Protein AF-A0A3D2LZL1-F1 (afdb_monomer_lite)

Foldseek 3Di:
DPPPVVVVVVVVVVVVVVVVVVVVPPPQPPAAEDEPVVVVVCVVVVQWDDWDDDPQKIWGAGPVGGIHIYGHDPDDDD

Secondary structure (DSSP, 8-state):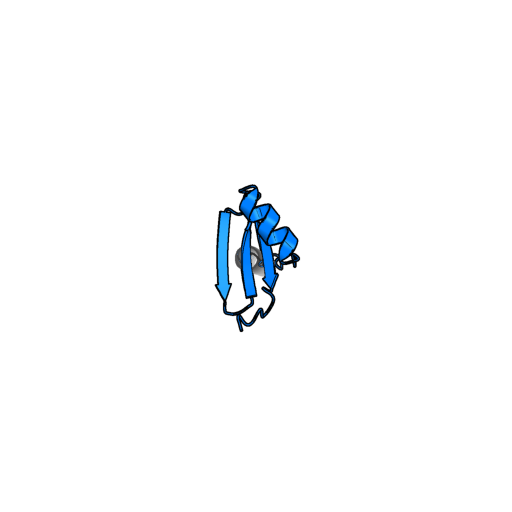
--SHHHHHHHHHHHHHHHHHHHHHS---PPPEE--HHHHHHHHHTT-EEEEEEETTEEEEEETTS-EEEEE-------

Radius of gyration: 22.73 Å; chains: 1; bounding box: 42×26×69 Å

pLDDT: mean 85.04, std 11.38, range [53.69, 95.44]

Sequence (78 aa):
MNDMAKNLILWLIIAAVLVTVMNNFSSPTEPQTLNYSDFIEQVKEGRVERVTVDGYVITGKRSDGENFKTIRPAIQDN

Structure (mmCIF, N/CA/C/O backbone):
data_AF-A0A3D2LZL1-F1
#
_entry.id   AF-A0A3D2LZL1-F1
#
loop_
_atom_site.group_PDB
_atom_site.id
_atom_site.type_symbol
_atom_site.label_atom_id
_atom_site.label_alt_id
_atom_site.label_comp_id
_atom_site.label_asym_id
_atom_site.label_entity_id
_atom_site.label_seq_id
_atom_site.pdbx_PDB_ins_code
_atom_site.Cartn_x
_atom_site.Cartn_y
_atom_site.Cartn_z
_atom_site.occupancy
_atom_site.B_iso_or_equiv
_atom_site.auth_seq_id
_atom_site.auth_comp_id
_atom_site.auth_asym_id
_atom_site.auth_atom_id
_atom_site.pdbx_PDB_model_num
ATOM 1 N N . MET A 1 1 ? 28.718 3.773 -43.819 1.00 60.00 1 MET A N 1
ATOM 2 C CA . MET A 1 1 ? 27.561 4.100 -42.956 1.00 60.00 1 MET A CA 1
ATOM 3 C C . MET A 1 1 ? 26.316 3.464 -43.559 1.00 60.00 1 MET A C 1
ATOM 5 O O . MET A 1 1 ? 25.666 4.127 -44.347 1.00 60.00 1 MET A O 1
ATOM 9 N N . ASN A 1 2 ? 26.010 2.188 -43.299 1.00 60.84 2 ASN A N 1
ATOM 10 C CA . ASN A 1 2 ? 24.672 1.695 -43.671 1.00 60.84 2 ASN A CA 1
ATOM 11 C C . ASN A 1 2 ? 24.189 0.451 -42.915 1.00 60.84 2 ASN A C 1
ATOM 13 O O . ASN A 1 2 ? 22.984 0.279 -42.805 1.00 60.84 2 ASN A O 1
ATOM 17 N N . ASP A 1 3 ? 25.080 -0.348 -42.316 1.00 64.19 3 ASP A N 1
ATOM 18 C CA . ASP A 1 3 ? 24.638 -1.563 -41.605 1.00 64.19 3 ASP A CA 1
ATOM 19 C C . ASP A 1 3 ? 24.811 -1.473 -40.084 1.00 64.19 3 ASP A C 1
ATOM 21 O O . ASP A 1 3 ? 23.885 -1.776 -39.335 1.00 64.19 3 ASP A O 1
ATOM 25 N N . MET A 1 4 ? 25.938 -0.939 -39.595 1.00 70.25 4 MET A N 1
ATOM 26 C CA . MET A 1 4 ? 26.174 -0.814 -38.146 1.00 70.25 4 MET A CA 1
ATOM 27 C C . MET A 1 4 ? 25.236 0.194 -37.462 1.00 70.25 4 MET A C 1
ATOM 29 O O . MET A 1 4 ? 24.687 -0.093 -36.403 1.00 70.25 4 MET A O 1
ATOM 33 N N . ALA A 1 5 ? 24.992 1.353 -38.085 1.00 71.88 5 ALA A N 1
ATOM 34 C CA . ALA A 1 5 ? 24.061 2.355 -37.555 1.00 71.88 5 ALA A CA 1
ATOM 35 C C . ALA A 1 5 ? 22.597 1.879 -37.608 1.00 71.88 5 ALA A C 1
ATOM 37 O O . ALA A 1 5 ? 21.795 2.218 -36.743 1.00 71.88 5 ALA A O 1
ATOM 38 N N . LYS A 1 6 ? 22.258 1.049 -38.600 1.00 73.88 6 LYS A N 1
ATOM 39 C CA . LYS A 1 6 ? 20.916 0.490 -38.786 1.00 73.88 6 LYS A CA 1
ATOM 40 C C . LYS A 1 6 ? 20.599 -0.553 -37.717 1.00 73.88 6 LYS A C 1
ATOM 42 O O . LYS A 1 6 ? 19.513 -0.543 -37.145 1.00 73.88 6 LYS A O 1
ATOM 47 N N . ASN A 1 7 ? 21.586 -1.385 -37.386 1.00 83.12 7 ASN A N 1
ATOM 48 C CA . ASN A 1 7 ? 21.468 -2.341 -36.293 1.00 83.12 7 ASN A CA 1
ATOM 49 C C . ASN A 1 7 ? 21.409 -1.631 -34.934 1.00 83.12 7 ASN A C 1
ATOM 51 O O . ASN A 1 7 ? 20.630 -2.015 -34.071 1.00 83.12 7 ASN A O 1
ATOM 55 N N . LEU A 1 8 ? 22.175 -0.549 -34.761 1.00 87.69 8 LEU A N 1
ATOM 56 C CA . LEU A 1 8 ? 22.143 0.257 -33.541 1.00 87.69 8 LEU A CA 1
ATOM 57 C C . LEU A 1 8 ? 20.755 0.865 -33.283 1.00 87.69 8 LEU A C 1
ATOM 59 O O . LEU A 1 8 ? 20.272 0.821 -32.157 1.00 87.69 8 LEU A O 1
ATOM 63 N N . ILE A 1 9 ? 20.085 1.373 -34.320 1.00 90.25 9 ILE A N 1
ATOM 64 C CA . ILE A 1 9 ? 18.716 1.902 -34.201 1.00 90.25 9 ILE A CA 1
ATOM 65 C C . ILE A 1 9 ? 17.730 0.799 -33.796 1.00 90.25 9 ILE A C 1
ATOM 67 O O . ILE A 1 9 ? 16.897 1.020 -32.920 1.00 90.25 9 ILE A O 1
ATOM 71 N N . LEU A 1 10 ? 17.844 -0.399 -34.379 1.00 89.81 10 LEU A N 1
ATOM 72 C CA . LEU A 1 10 ? 17.014 -1.544 -33.994 1.00 89.81 10 LEU A CA 1
ATOM 73 C C . LEU A 1 10 ? 17.217 -1.915 -32.518 1.00 89.81 10 LEU A C 1
ATOM 75 O O . LEU A 1 10 ? 16.244 -2.092 -31.786 1.00 89.81 10 LEU A O 1
ATOM 79 N N . TRP A 1 11 ? 18.470 -1.971 -32.065 1.00 92.44 11 TRP A N 1
ATOM 80 C CA . TRP A 1 11 ? 18.803 -2.224 -30.664 1.00 92.44 11 TRP A CA 1
ATOM 81 C C . TRP A 1 11 ? 18.217 -1.172 -29.716 1.00 92.44 11 TRP A C 1
ATOM 83 O O . TRP A 1 11 ? 17.702 -1.533 -28.659 1.00 92.44 11 TRP A O 1
ATOM 93 N N . LEU A 1 12 ? 18.232 0.108 -30.098 1.00 93.19 12 LEU A N 1
ATOM 94 C CA . LEU A 1 12 ? 17.635 1.184 -29.300 1.00 93.19 12 LEU A CA 1
ATOM 95 C C . LEU A 1 12 ? 16.110 1.057 -29.192 1.00 93.19 12 LEU A C 1
ATOM 97 O O . LEU A 1 12 ? 15.559 1.282 -28.116 1.00 93.19 12 LEU A O 1
ATOM 101 N N . ILE A 1 13 ? 15.431 0.653 -30.269 1.00 94.12 13 ILE A N 1
ATOM 102 C CA . ILE A 1 13 ? 13.981 0.403 -30.248 1.00 94.12 13 ILE A CA 1
ATOM 103 C C . ILE A 1 13 ? 13.658 -0.763 -29.307 1.00 94.12 13 ILE A C 1
ATOM 105 O O . ILE A 1 13 ? 12.764 -0.643 -28.473 1.00 94.12 13 ILE A O 1
ATOM 109 N N . ILE A 1 14 ? 14.410 -1.866 -29.391 1.00 93.56 14 ILE A N 1
ATOM 110 C CA . ILE A 1 14 ? 14.233 -3.025 -28.501 1.00 93.56 14 ILE A CA 1
ATOM 111 C C . ILE A 1 14 ? 14.433 -2.612 -27.037 1.00 93.56 14 ILE A C 1
ATOM 113 O O . ILE A 1 14 ? 13.598 -2.930 -26.192 1.00 93.56 14 ILE A O 1
ATOM 117 N N . ALA A 1 15 ? 15.496 -1.860 -26.734 1.00 93.88 15 ALA A N 1
ATOM 118 C CA . ALA A 1 15 ? 15.758 -1.362 -25.386 1.00 93.88 15 ALA A CA 1
ATOM 119 C C . ALA A 1 15 ? 14.627 -0.453 -24.871 1.00 93.88 15 ALA A C 1
ATOM 121 O O . ALA A 1 15 ? 14.176 -0.619 -23.739 1.00 93.88 15 ALA A O 1
ATOM 122 N N . ALA A 1 16 ? 14.118 0.461 -25.703 1.00 92.25 16 ALA A N 1
ATOM 123 C CA . ALA A 1 16 ? 13.014 1.349 -25.337 1.00 92.25 16 ALA A CA 1
ATOM 124 C C . ALA A 1 16 ? 11.710 0.581 -25.048 1.00 92.25 16 ALA A C 1
ATOM 126 O O . ALA A 1 16 ? 11.015 0.878 -24.072 1.00 92.25 16 ALA A O 1
ATOM 127 N N . VAL A 1 17 ? 11.395 -0.440 -25.854 1.00 92.44 17 VAL A N 1
ATOM 128 C CA . VAL A 1 17 ? 10.230 -1.310 -25.627 1.00 92.44 17 VAL A CA 1
ATOM 129 C C . VAL A 1 17 ? 10.395 -2.100 -24.329 1.00 92.44 17 VAL A C 1
ATOM 131 O O . VAL A 1 17 ? 9.462 -2.133 -23.531 1.00 92.44 17 VAL A O 1
ATOM 134 N N . LEU A 1 18 ? 11.577 -2.670 -24.068 1.00 90.88 18 LEU A N 1
ATOM 135 C CA . LEU A 1 18 ? 11.856 -3.393 -22.822 1.00 90.88 18 LEU A CA 1
ATOM 136 C C . LEU A 1 18 ? 11.698 -2.500 -21.584 1.00 90.88 18 LEU A C 1
ATOM 138 O O . LEU A 1 18 ? 11.044 -2.916 -20.631 1.00 90.88 18 LEU A O 1
ATOM 142 N N . VAL A 1 19 ? 12.214 -1.266 -21.607 1.00 88.00 19 VAL A N 1
ATOM 143 C CA . VAL A 1 19 ? 12.021 -0.292 -20.513 1.00 88.00 19 VAL A CA 1
ATOM 144 C C . VAL A 1 19 ? 10.540 0.036 -20.320 1.00 88.00 19 VAL A C 1
ATOM 146 O O . VAL A 1 19 ? 10.070 0.103 -19.190 1.00 88.00 19 VAL A O 1
ATOM 149 N N . THR A 1 20 ? 9.784 0.192 -21.408 1.00 85.25 20 THR A N 1
ATOM 150 C CA . THR A 1 20 ? 8.345 0.504 -21.344 1.00 85.25 20 THR A CA 1
ATOM 151 C C . THR A 1 20 ? 7.537 -0.652 -20.756 1.00 85.25 20 THR A C 1
ATOM 153 O O . THR A 1 20 ? 6.678 -0.432 -19.904 1.00 85.25 20 THR A O 1
ATOM 156 N N . VAL A 1 21 ? 7.835 -1.890 -21.162 1.00 83.75 21 VAL A N 1
ATOM 157 C CA . VAL A 1 21 ? 7.213 -3.097 -20.600 1.00 83.75 21 VAL A CA 1
ATOM 158 C C . VAL A 1 21 ? 7.570 -3.238 -19.123 1.00 83.75 21 VAL A C 1
ATOM 160 O O . VAL A 1 21 ? 6.685 -3.487 -18.312 1.00 83.75 21 VAL A O 1
ATOM 163 N N . MET A 1 22 ? 8.833 -3.016 -18.753 1.00 79.38 22 MET A N 1
ATOM 164 C CA . MET A 1 22 ? 9.295 -3.119 -17.367 1.00 79.38 22 MET A CA 1
ATOM 165 C C . MET A 1 22 ? 8.710 -2.016 -16.468 1.00 79.38 22 MET A C 1
ATOM 167 O O . MET A 1 22 ? 8.356 -2.301 -15.332 1.00 79.38 22 MET A O 1
ATOM 171 N N . ASN A 1 23 ? 8.512 -0.795 -16.979 1.00 75.25 23 ASN A N 1
ATOM 172 C CA . ASN A 1 23 ? 7.819 0.285 -16.262 1.00 75.25 23 ASN A CA 1
ATOM 173 C C . ASN A 1 23 ? 6.310 0.043 -16.108 1.00 75.25 23 ASN A C 1
ATOM 175 O O . ASN A 1 23 ? 5.683 0.645 -15.238 1.00 75.25 23 ASN A O 1
ATOM 179 N N . ASN A 1 24 ? 5.703 -0.794 -16.957 1.00 72.88 24 ASN A N 1
ATOM 180 C CA . ASN A 1 24 ? 4.286 -1.133 -16.834 1.00 72.88 24 ASN A CA 1
ATOM 181 C C . ASN A 1 24 ? 4.021 -2.125 -15.691 1.00 72.88 24 ASN A C 1
ATOM 183 O O . ASN A 1 24 ? 2.909 -2.163 -15.161 1.00 72.88 24 ASN A O 1
ATOM 187 N N . PHE A 1 25 ? 5.048 -2.856 -15.244 1.00 67.94 25 PHE A N 1
ATOM 188 C CA . PHE A 1 25 ? 5.020 -3.527 -13.950 1.00 67.94 25 PHE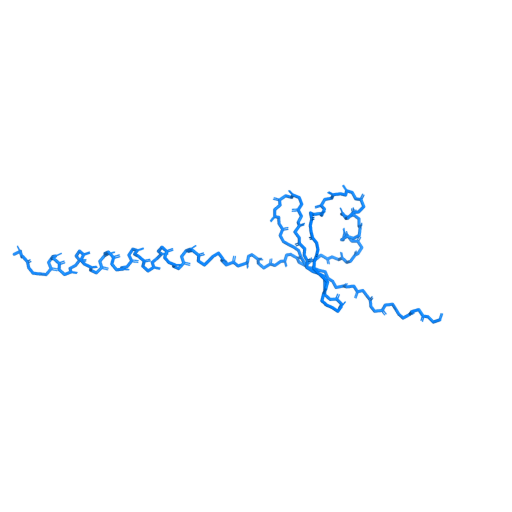 A CA 1
ATOM 189 C C . PHE A 1 25 ? 5.078 -2.453 -12.869 1.00 67.94 25 PHE A C 1
ATOM 191 O O . PHE A 1 25 ? 6.141 -2.076 -12.385 1.00 67.94 25 PHE A O 1
ATOM 198 N N . SER A 1 26 ? 3.908 -1.927 -12.512 1.00 61.50 26 SER A N 1
ATOM 199 C CA . SER A 1 26 ? 3.753 -1.118 -11.311 1.00 61.50 26 SER A CA 1
ATOM 200 C C . SER A 1 26 ? 4.205 -1.987 -10.142 1.00 61.50 26 SER A C 1
ATOM 202 O O . SER A 1 26 ? 3.470 -2.884 -9.728 1.00 61.50 26 SER A O 1
ATOM 204 N N . SER A 1 27 ? 5.435 -1.782 -9.662 1.00 59.44 27 SER A N 1
ATOM 205 C CA . SER A 1 27 ? 5.906 -2.389 -8.422 1.00 59.44 27 SER A CA 1
ATOM 206 C C . SER A 1 27 ? 4.863 -2.056 -7.363 1.00 59.44 27 SER A C 1
ATOM 208 O O . SER A 1 27 ? 4.622 -0.866 -7.138 1.00 59.44 27 SER A O 1
ATOM 210 N N . PRO A 1 28 ? 4.181 -3.044 -6.759 1.00 62.22 28 PRO A N 1
ATOM 211 C CA . PRO A 1 28 ? 3.265 -2.742 -5.679 1.00 62.22 28 PRO A CA 1
ATOM 212 C C . PRO A 1 28 ? 4.090 -2.049 -4.599 1.00 62.22 28 PRO A C 1
ATOM 214 O O . PRO A 1 28 ? 4.999 -2.661 -4.037 1.00 62.22 28 PRO A O 1
ATOM 217 N N . THR A 1 29 ? 3.821 -0.760 -4.366 1.00 66.56 29 THR A N 1
ATOM 218 C CA . THR A 1 29 ? 4.360 -0.042 -3.212 1.00 66.56 29 THR A CA 1
ATOM 219 C C . THR A 1 29 ? 4.112 -0.931 -2.011 1.00 66.56 29 THR A C 1
ATOM 221 O O . THR A 1 29 ? 2.966 -1.332 -1.775 1.00 66.56 29 THR A O 1
ATOM 224 N N . GLU A 1 30 ? 5.189 -1.304 -1.322 1.00 71.88 30 GLU A N 1
ATOM 225 C CA . GLU A 1 30 ? 5.094 -2.200 -0.184 1.00 71.88 30 GLU A CA 1
ATOM 226 C C . GLU A 1 30 ? 4.088 -1.585 0.804 1.00 71.88 30 GLU A C 1
ATOM 228 O O . GLU A 1 30 ? 4.243 -0.416 1.173 1.00 71.88 30 GLU A O 1
ATOM 233 N N . PRO A 1 31 ? 2.995 -2.291 1.148 1.00 74.88 31 PRO A N 1
ATOM 234 C CA . PRO A 1 31 ? 1.930 -1.692 1.936 1.00 74.88 31 PRO A CA 1
ATOM 235 C C . PRO A 1 31 ? 2.486 -1.206 3.271 1.00 74.88 31 PRO A C 1
ATOM 237 O O . PRO A 1 31 ? 3.153 -1.973 3.972 1.00 74.88 31 PRO A O 1
ATOM 240 N N . GLN A 1 32 ? 2.184 0.037 3.654 1.00 83.44 32 GLN A N 1
ATOM 241 C CA . GLN A 1 32 ? 2.636 0.540 4.950 1.00 83.44 32 GLN A CA 1
ATOM 242 C C . GLN A 1 32 ? 2.070 -0.355 6.059 1.00 83.44 32 GLN A C 1
ATOM 244 O O . GLN A 1 32 ? 0.873 -0.667 6.065 1.00 83.44 32 GLN A O 1
ATOM 249 N N . THR A 1 33 ? 2.919 -0.787 6.990 1.00 88.94 33 THR A N 1
ATOM 250 C CA . THR A 1 33 ? 2.442 -1.565 8.135 1.00 88.94 33 THR A CA 1
ATOM 251 C C . THR A 1 33 ? 1.819 -0.613 9.148 1.00 88.94 33 THR A C 1
ATOM 253 O O . THR A 1 33 ? 2.481 0.294 9.643 1.00 88.94 33 THR A O 1
ATOM 256 N N . LEU A 1 34 ? 0.537 -0.814 9.429 1.00 90.75 34 LEU A N 1
ATOM 257 C CA . LEU A 1 34 ? -0.279 0.003 10.317 1.00 90.75 34 LEU A CA 1
ATOM 258 C C . LEU A 1 34 ? -0.664 -0.814 11.554 1.00 90.75 34 LEU A C 1
ATOM 260 O O . LEU A 1 34 ? -1.011 -1.996 11.440 1.00 90.75 34 LEU A O 1
ATOM 264 N N . ASN A 1 35 ? -0.664 -0.190 12.733 1.00 92.50 35 ASN A N 1
ATOM 265 C CA . ASN A 1 35 ? -1.215 -0.835 13.922 1.00 92.50 35 ASN A CA 1
ATOM 266 C C . ASN A 1 35 ? -2.716 -1.079 13.754 1.00 92.50 35 ASN A C 1
ATOM 268 O O . ASN A 1 35 ? -3.427 -0.310 13.107 1.00 92.50 35 ASN A O 1
ATOM 272 N N . TYR A 1 36 ? -3.215 -2.144 14.378 1.00 91.50 36 TYR A N 1
ATOM 273 C CA . TYR A 1 36 ? -4.629 -2.494 14.278 1.00 91.50 36 TYR A CA 1
ATOM 274 C C . TYR A 1 36 ? -5.548 -1.421 14.887 1.00 91.50 36 TYR A C 1
ATOM 276 O O . TYR A 1 36 ? -6.613 -1.152 14.343 1.00 91.50 36 TYR A O 1
ATOM 284 N N . SER A 1 37 ? -5.132 -0.768 15.979 1.00 92.62 37 SER A N 1
ATOM 285 C CA . SER A 1 37 ? -5.862 0.362 16.574 1.00 92.62 37 SER A CA 1
ATOM 286 C C . SER A 1 37 ? -6.043 1.509 15.581 1.00 92.62 37 SER A C 1
ATOM 288 O O . SER A 1 37 ? -7.160 1.979 15.377 1.00 92.62 37 SER A O 1
ATOM 290 N N . ASP A 1 38 ? -4.953 1.894 14.922 1.00 92.94 38 ASP A N 1
ATOM 291 C CA . ASP A 1 38 ? -4.900 3.040 14.015 1.00 92.94 38 ASP A CA 1
ATOM 292 C C . ASP A 1 38 ? -5.693 2.736 12.738 1.00 92.94 38 ASP A C 1
ATOM 294 O O . ASP A 1 38 ? -6.380 3.597 12.194 1.00 92.94 38 ASP A O 1
ATOM 298 N N . PHE A 1 39 ? -5.665 1.477 12.285 1.00 94.00 39 PHE A N 1
ATOM 299 C CA . PHE A 1 39 ? -6.553 0.985 11.234 1.00 94.00 39 PHE A CA 1
ATOM 300 C C . PHE A 1 39 ? -8.027 1.190 11.602 1.00 94.00 39 PHE A C 1
ATOM 302 O O . PHE A 1 39 ? -8.783 1.755 10.814 1.00 94.00 39 PHE A O 1
ATOM 309 N N . ILE A 1 40 ? -8.442 0.755 12.795 1.00 93.50 40 ILE A N 1
ATOM 310 C CA . ILE A 1 40 ? -9.834 0.884 13.244 1.00 93.50 40 ILE A CA 1
ATOM 311 C C . ILE A 1 40 ? -10.250 2.355 13.363 1.00 93.50 40 ILE A C 1
ATOM 313 O O . ILE A 1 40 ? -11.387 2.688 13.028 1.00 93.50 40 ILE A O 1
ATOM 317 N N . GLU A 1 41 ? -9.354 3.235 13.805 1.00 95.31 41 GLU A N 1
ATOM 318 C CA . GLU A 1 41 ? -9.596 4.681 13.834 1.00 95.31 41 GLU A CA 1
ATOM 319 C C . GLU A 1 41 ? -9.836 5.234 12.420 1.00 95.31 41 GLU A C 1
ATOM 321 O O . GLU A 1 41 ? -10.887 5.816 12.155 1.00 95.31 41 GLU A O 1
ATOM 326 N N . GLN A 1 42 ? -8.952 4.913 11.470 1.00 93.19 42 GLN A N 1
ATOM 327 C CA . GLN A 1 42 ? -9.085 5.334 10.070 1.00 93.19 42 GLN A CA 1
ATOM 328 C C . GLN A 1 42 ? -10.366 4.817 9.404 1.00 93.19 42 GLN A C 1
ATOM 330 O O . GLN A 1 42 ? -10.960 5.524 8.588 1.00 93.19 42 GLN A O 1
ATOM 335 N N . VAL A 1 43 ? -10.808 3.601 9.742 1.00 93.81 43 VAL A N 1
ATOM 336 C CA . VAL A 1 43 ? -12.094 3.057 9.277 1.00 93.81 43 VAL A CA 1
ATOM 337 C C . VAL A 1 43 ? -13.258 3.874 9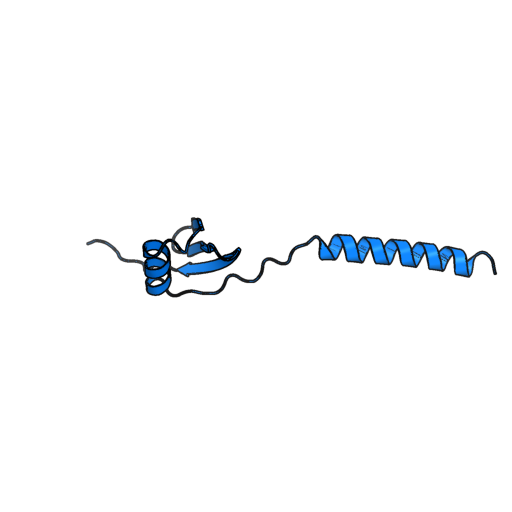.835 1.00 93.81 43 VAL A C 1
ATOM 339 O O . VAL A 1 43 ? -14.156 4.240 9.078 1.00 93.81 43 VAL A O 1
ATOM 342 N N . LYS A 1 44 ? -13.244 4.193 11.135 1.00 94.31 44 LYS A N 1
ATOM 343 C CA . LYS A 1 44 ? -14.296 5.000 11.782 1.00 94.31 44 LYS A CA 1
ATOM 344 C C . LYS A 1 44 ? -14.384 6.410 11.206 1.00 94.31 44 LYS A C 1
ATOM 346 O O . LYS A 1 44 ? -15.476 6.957 11.100 1.00 94.31 44 LYS A O 1
ATOM 351 N N . GLU A 1 45 ? -13.252 6.978 10.817 1.00 95.44 45 GLU A N 1
ATOM 352 C CA . GLU A 1 45 ? -13.165 8.306 10.207 1.00 95.44 45 GLU A CA 1
ATOM 353 C C . GLU A 1 45 ? -13.427 8.297 8.691 1.00 95.44 45 GLU A C 1
ATOM 355 O O . GLU A 1 45 ? -13.356 9.343 8.049 1.00 95.44 45 GLU A O 1
ATOM 360 N N . GLY A 1 46 ? -13.727 7.135 8.096 1.00 93.69 46 GLY A N 1
ATOM 361 C CA . GLY A 1 46 ? -14.063 7.013 6.675 1.00 93.69 46 GLY A CA 1
ATOM 362 C C . GLY A 1 46 ? -12.876 7.174 5.719 1.00 93.69 46 GLY A C 1
ATOM 363 O O . GLY A 1 46 ? -13.080 7.397 4.528 1.00 93.69 46 GLY A O 1
ATOM 364 N N . ARG A 1 47 ? -11.633 7.048 6.206 1.00 93.81 47 ARG A N 1
ATOM 365 C CA . ARG A 1 47 ? -10.402 7.176 5.398 1.00 93.81 47 ARG A CA 1
ATOM 366 C C . ARG A 1 47 ? -10.004 5.893 4.659 1.00 93.81 47 ARG A C 1
ATOM 368 O O . ARG A 1 47 ? -8.986 5.868 3.970 1.00 93.81 47 ARG A O 1
ATOM 375 N N . VAL A 1 48 ? -10.780 4.818 4.795 1.00 94.62 48 VAL A N 1
ATOM 376 C CA . VAL A 1 48 ? -10.520 3.513 4.170 1.00 94.62 48 VAL A CA 1
ATOM 377 C C . VAL A 1 48 ? -11.532 3.258 3.055 1.00 94.62 48 VAL A C 1
ATOM 379 O O . VAL A 1 48 ? -12.731 3.203 3.305 1.00 94.62 48 VAL A O 1
ATOM 382 N N . GLU A 1 49 ? -11.042 3.081 1.825 1.00 94.25 49 GLU A N 1
ATOM 383 C CA . GLU A 1 49 ? -11.866 2.854 0.628 1.00 94.25 49 GLU A CA 1
ATOM 384 C C . GLU A 1 49 ? -12.257 1.374 0.494 1.00 94.25 49 GLU A C 1
ATOM 386 O O . GLU A 1 49 ? -13.408 1.035 0.219 1.00 94.25 49 GLU A O 1
ATOM 391 N N . ARG A 1 50 ? -11.288 0.470 0.682 1.00 92.44 50 ARG A N 1
ATOM 392 C CA . ARG A 1 50 ? -11.489 -0.981 0.570 1.00 92.44 50 ARG A CA 1
ATOM 393 C C . ARG A 1 50 ? -10.524 -1.737 1.469 1.00 92.44 50 ARG A C 1
ATOM 395 O O . ARG A 1 50 ? -9.373 -1.337 1.628 1.00 92.44 50 ARG A O 1
ATOM 402 N N . VAL A 1 51 ? -10.978 -2.884 1.968 1.00 94.19 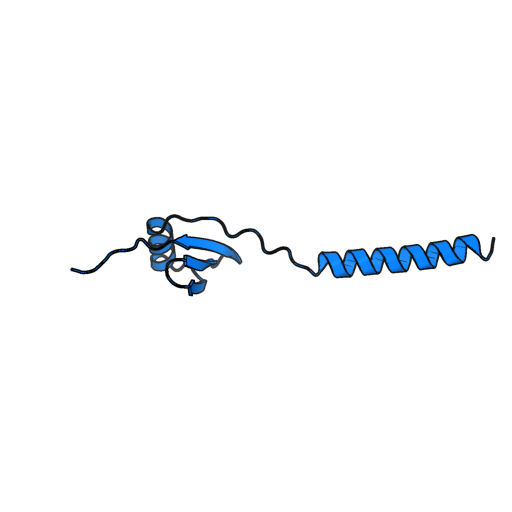51 VAL A N 1
ATOM 403 C CA . VAL A 1 51 ? -10.160 -3.854 2.703 1.00 94.19 51 VAL A CA 1
ATOM 404 C C . VAL A 1 51 ? -10.308 -5.257 2.119 1.00 94.19 51 VAL A C 1
ATOM 406 O O . VAL A 1 51 ? -11.361 -5.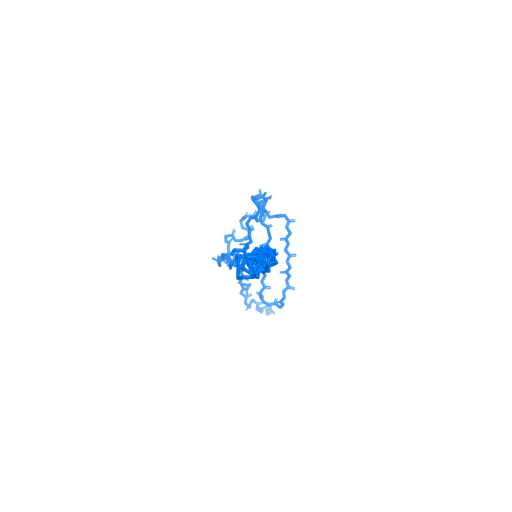615 1.595 1.00 94.19 51 VAL A O 1
ATOM 409 N N . THR A 1 52 ? -9.246 -6.043 2.230 1.00 94.00 52 THR A N 1
ATOM 410 C CA . THR A 1 52 ? -9.188 -7.484 1.985 1.00 94.00 52 THR A CA 1
ATOM 411 C C . THR A 1 52 ? -8.698 -8.141 3.268 1.00 94.00 52 THR A C 1
ATOM 413 O O . THR A 1 52 ? -7.712 -7.701 3.857 1.00 94.00 52 THR A O 1
ATOM 416 N N . VAL A 1 53 ? -9.401 -9.175 3.721 1.00 92.62 53 VAL A N 1
ATOM 417 C CA . VAL A 1 53 ? -9.084 -9.885 4.963 1.00 92.62 53 VAL A CA 1
ATOM 418 C C . VAL A 1 53 ? -8.653 -11.301 4.611 1.00 92.62 53 VAL A C 1
ATOM 420 O O . VAL A 1 53 ? -9.442 -12.060 4.055 1.00 92.62 53 VAL A O 1
ATOM 423 N N . ASP A 1 54 ? -7.414 -11.643 4.949 1.00 91.38 54 ASP A N 1
ATOM 424 C CA . ASP A 1 54 ? -6.820 -12.965 4.767 1.00 91.38 54 ASP A CA 1
ATOM 425 C C . ASP A 1 54 ? -6.360 -13.511 6.127 1.00 91.38 54 ASP A C 1
ATOM 427 O O . ASP A 1 54 ? -5.283 -13.194 6.646 1.00 91.38 54 ASP A O 1
ATOM 431 N N . GLY A 1 55 ? -7.246 -14.275 6.769 1.00 89.81 55 GLY A N 1
ATOM 432 C CA . GLY A 1 55 ? -7.034 -14.792 8.119 1.00 89.81 55 GLY A CA 1
ATOM 433 C C . GLY A 1 55 ? -6.854 -13.671 9.147 1.00 89.81 55 GLY A C 1
ATOM 434 O O . GLY A 1 55 ? -7.818 -13.005 9.530 1.00 89.81 55 GLY A O 1
ATOM 435 N N . TYR A 1 56 ? -5.619 -13.487 9.624 1.00 89.81 56 TYR A N 1
ATOM 436 C CA . TYR A 1 56 ? -5.257 -12.405 10.547 1.00 89.81 56 TYR A CA 1
ATOM 437 C C . TYR A 1 56 ? -4.694 -11.166 9.850 1.00 89.81 56 TYR A C 1
ATOM 439 O O . TYR A 1 56 ? -4.611 -10.107 10.469 1.00 89.81 56 TYR A O 1
ATOM 447 N N . VAL A 1 57 ? -4.299 -11.282 8.585 1.00 92.44 57 VAL A N 1
ATOM 448 C CA . VAL A 1 57 ? -3.729 -10.179 7.818 1.00 92.44 57 VAL A CA 1
ATOM 449 C C . VAL A 1 57 ? -4.860 -9.417 7.145 1.00 92.44 57 VAL A C 1
ATOM 451 O O . VAL A 1 57 ? -5.712 -9.992 6.476 1.00 92.44 57 VAL A O 1
ATOM 454 N N . ILE A 1 58 ? -4.861 -8.104 7.313 1.00 93.31 58 ILE A N 1
ATOM 455 C CA . ILE A 1 58 ? -5.782 -7.202 6.632 1.00 93.31 58 ILE A CA 1
ATOM 456 C C . ILE A 1 58 ? -4.937 -6.310 5.737 1.00 93.31 58 ILE A C 1
ATOM 458 O O . ILE A 1 58 ? -4.024 -5.637 6.210 1.00 93.31 58 ILE A O 1
ATOM 462 N N . THR A 1 59 ? -5.236 -6.296 4.447 1.00 93.62 59 THR A N 1
ATOM 463 C CA . THR A 1 59 ? -4.672 -5.335 3.497 1.00 93.62 59 THR A CA 1
ATOM 464 C C . THR A 1 59 ? -5.773 -4.417 3.007 1.00 93.62 59 THR A C 1
ATOM 466 O O . THR A 1 59 ? -6.945 -4.787 2.980 1.00 93.62 59 THR A O 1
ATOM 469 N N . GLY A 1 60 ? -5.440 -3.191 2.640 1.00 92.00 60 GLY A N 1
ATOM 470 C CA . GLY A 1 60 ? -6.457 -2.256 2.189 1.00 92.00 60 GLY A CA 1
ATOM 471 C C . GLY A 1 60 ? -5.887 -1.060 1.465 1.00 92.00 60 GLY A C 1
ATOM 472 O O . GLY A 1 60 ? -4.673 -0.869 1.408 1.00 92.00 60 GLY A O 1
ATOM 473 N N . LYS A 1 61 ? -6.804 -0.271 0.917 1.00 92.38 61 LYS A N 1
ATOM 474 C CA . LYS A 1 61 ? -6.529 0.974 0.215 1.00 92.38 61 LYS A CA 1
ATOM 475 C C . LYS A 1 61 ? -7.241 2.115 0.932 1.00 92.38 61 LYS A C 1
ATOM 477 O O . LYS A 1 61 ? -8.430 2.009 1.254 1.00 92.38 61 LYS A O 1
ATOM 482 N N . ARG A 1 62 ? -6.503 3.181 1.212 1.00 91.06 62 ARG A N 1
ATOM 483 C CA . ARG A 1 62 ? -7.013 4.425 1.790 1.00 91.06 62 ARG A CA 1
ATOM 484 C C . ARG A 1 62 ? -7.639 5.313 0.719 1.00 91.06 62 ARG A C 1
ATOM 486 O O . ARG A 1 62 ? -7.385 5.152 -0.474 1.00 91.06 62 ARG A O 1
ATOM 493 N N . SER A 1 63 ? -8.435 6.281 1.159 1.00 89.31 63 SER A N 1
ATOM 494 C CA . SER A 1 63 ? -9.060 7.288 0.292 1.00 89.31 63 SER A CA 1
ATOM 495 C C . SER A 1 63 ? -8.051 8.173 -0.453 1.00 89.31 63 SER A C 1
ATOM 497 O O . SER A 1 63 ? -8.396 8.763 -1.471 1.00 89.31 63 SER A O 1
ATOM 499 N N . ASP A 1 64 ? -6.818 8.273 0.047 1.00 87.00 64 ASP A N 1
ATOM 500 C CA . ASP A 1 64 ? -5.704 8.999 -0.579 1.00 87.00 64 ASP A CA 1
ATOM 501 C C . ASP A 1 64 ? -4.992 8.199 -1.690 1.00 87.00 64 ASP A C 1
ATOM 503 O O . ASP A 1 64 ? -4.174 8.754 -2.422 1.00 87.00 64 ASP A O 1
ATOM 507 N N . GLY A 1 65 ? -5.323 6.914 -1.863 1.00 85.44 65 GLY A N 1
ATOM 508 C CA . GLY A 1 65 ? -4.686 6.030 -2.836 1.00 85.44 65 GLY A CA 1
ATOM 509 C C . GLY A 1 65 ? -3.608 5.111 -2.262 1.00 85.44 65 GLY A C 1
ATOM 510 O O . GLY A 1 65 ? -3.185 4.192 -2.967 1.00 85.44 65 GLY A O 1
ATOM 511 N N . GLU A 1 66 ? -3.184 5.305 -1.011 1.00 87.56 66 GLU A N 1
ATOM 512 C CA . GLU A 1 66 ? -2.136 4.501 -0.384 1.00 87.56 66 GLU A CA 1
ATOM 513 C C . GLU A 1 66 ? -2.629 3.113 0.032 1.00 87.56 66 GLU A C 1
ATOM 515 O O . GLU A 1 66 ? -3.742 2.932 0.536 1.00 87.56 66 GLU A O 1
ATOM 520 N N . ASN A 1 67 ? -1.748 2.123 -0.114 1.00 90.62 67 ASN A N 1
ATOM 521 C CA . ASN A 1 67 ? -1.982 0.777 0.391 1.00 90.62 67 ASN A CA 1
ATOM 522 C C . ASN A 1 67 ? -1.445 0.634 1.820 1.00 90.62 67 ASN A C 1
ATOM 524 O O . ASN A 1 67 ? -0.388 1.166 2.170 1.00 90.62 67 ASN A O 1
ATOM 528 N N . PHE A 1 68 ? -2.144 -0.147 2.636 1.00 92.44 68 PHE A N 1
ATOM 529 C CA . PHE A 1 68 ? -1.710 -0.493 3.985 1.00 92.44 68 PHE A CA 1
ATOM 530 C C . PHE A 1 68 ? -1.904 -1.978 4.276 1.00 92.44 68 PHE A C 1
ATOM 532 O O . PHE A 1 68 ? -2.687 -2.677 3.626 1.00 92.44 68 PHE A O 1
ATOM 539 N N . LYS A 1 69 ? -1.183 -2.447 5.290 1.00 94.19 69 LYS A N 1
ATOM 540 C CA . LYS A 1 69 ? -1.297 -3.781 5.865 1.00 94.19 69 LYS A CA 1
ATOM 541 C C . LYS A 1 69 ? -1.376 -3.660 7.377 1.00 94.19 69 LYS A C 1
ATOM 543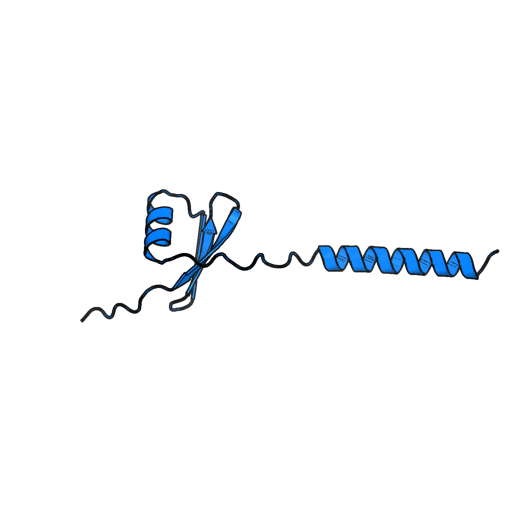 O O . LYS A 1 69 ? -0.599 -2.938 7.987 1.00 94.19 69 LYS A O 1
ATOM 548 N N . THR A 1 70 ? -2.284 -4.392 7.995 1.00 94.88 70 THR A N 1
ATOM 549 C CA . THR A 1 70 ? -2.353 -4.544 9.445 1.00 94.88 70 THR A CA 1
ATOM 550 C C . THR A 1 70 ? -2.588 -6.005 9.803 1.00 94.88 70 THR A C 1
ATOM 552 O O . THR A 1 70 ? -2.959 -6.817 8.953 1.00 94.88 70 THR A O 1
ATOM 555 N N . ILE A 1 71 ? -2.326 -6.362 11.054 1.00 93.06 71 ILE A N 1
ATOM 556 C CA . ILE A 1 71 ? -2.540 -7.710 11.569 1.00 93.06 71 ILE A CA 1
ATOM 557 C C . ILE A 1 71 ? -3.516 -7.589 12.727 1.00 93.06 71 ILE A C 1
ATOM 559 O O . ILE A 1 71 ? -3.236 -6.909 13.714 1.00 93.06 71 ILE A O 1
ATOM 563 N N . ARG A 1 72 ? -4.670 -8.242 12.601 1.00 89.56 72 ARG A N 1
ATOM 564 C CA . ARG A 1 72 ? -5.643 -8.287 13.687 1.00 89.56 72 ARG A CA 1
ATOM 565 C C . ARG A 1 72 ? -5.086 -9.159 14.822 1.00 89.56 72 ARG A C 1
ATOM 567 O O . ARG A 1 72 ? -4.565 -10.246 14.549 1.00 89.56 72 ARG A O 1
ATOM 574 N N . PRO A 1 73 ? -5.209 -8.735 16.085 1.00 86.12 73 PRO A N 1
ATOM 575 C CA . PRO A 1 73 ? -4.842 -9.579 17.210 1.00 86.12 73 PRO A CA 1
ATOM 576 C C . PRO A 1 73 ? -5.738 -10.825 17.255 1.00 86.12 73 PRO A C 1
ATOM 578 O O . PRO A 1 73 ? -6.928 -10.767 16.937 1.00 86.12 73 PRO A O 1
ATOM 581 N N . ALA A 1 74 ? -5.170 -11.964 17.653 1.00 80.31 74 ALA A N 1
ATOM 582 C CA . ALA A 1 74 ? -5.924 -13.191 17.882 1.00 80.31 74 ALA A CA 1
ATOM 583 C C . ALA A 1 74 ? -6.649 -13.107 19.231 1.00 80.31 74 ALA A C 1
ATOM 585 O O . ALA A 1 74 ? -6.194 -13.658 20.229 1.00 80.31 74 ALA A O 1
ATOM 586 N N . ILE A 1 75 ? -7.759 -12.371 19.266 1.00 72.06 75 ILE A N 1
ATOM 587 C CA . ILE A 1 75 ? -8.653 -12.377 20.423 1.00 72.06 75 ILE A CA 1
ATOM 588 C C . ILE A 1 75 ? -9.522 -13.632 20.295 1.00 72.06 75 ILE A C 1
ATOM 590 O O . ILE A 1 75 ? -10.324 -13.742 19.370 1.00 72.06 75 ILE A O 1
ATOM 594 N N . GLN A 1 76 ? -9.281 -14.613 21.164 1.00 60.81 76 GLN A N 1
ATOM 595 C CA . GLN A 1 76 ? -10.205 -15.724 21.386 1.00 60.81 76 GLN A CA 1
ATOM 596 C C . GLN A 1 76 ? -11.311 -15.204 22.306 1.00 60.81 76 GLN A C 1
ATOM 598 O O . GLN A 1 76 ? -11.017 -14.817 23.436 1.00 60.81 76 GLN A O 1
ATOM 603 N N . ASP A 1 77 ? -12.550 -15.158 21.813 1.00 64.56 77 ASP A N 1
ATOM 604 C CA . ASP A 1 77 ? -13.713 -15.038 22.693 1.00 64.56 77 ASP A CA 1
ATOM 605 C C . ASP A 1 77 ? -13.811 -16.345 23.492 1.00 64.56 77 ASP A C 1
ATOM 607 O O . ASP A 1 77 ? -13.948 -17.421 22.903 1.00 64.56 77 ASP A O 1
ATOM 611 N N . ASN A 1 78 ? -13.665 -16.241 24.816 1.00 53.69 78 ASN A N 1
ATOM 612 C CA . ASN A 1 78 ? -13.891 -17.326 25.773 1.00 53.69 78 ASN A CA 1
ATOM 613 C C . ASN A 1 78 ? -15.341 -17.314 26.256 1.00 53.69 78 ASN A C 1
ATOM 615 O O . ASN A 1 78 ? -15.839 -16.203 26.551 1.00 53.69 78 ASN A O 1
#